Protein AF-A0A4Q2V3P8-F1 (afdb_monomer_lite)

Secondary structure (DSSP, 8-state):
-HHHHHHHHHHHHHHHHHHHHHHHHHIIIIIHH-GGGSTTTGGG---------------------PPPP-

Foldseek 3Di:
DVVVVVVVVVVVVVVVVVVVVVVVVCCVCVCVVDVCPPPCNVVPDDDDDDDPPPDPDDDDDPDDDDDDDD

Organism: NCBI:txid451672

Structure (mmCIF, N/CA/C/O backbone):
data_AF-A0A4Q2V3P8-F1
#
_entry.id   AF-A0A4Q2V3P8-F1
#
loop_
_atom_site.group_PDB
_atom_site.id
_atom_site.type_symbol
_atom_site.label_atom_id
_atom_site.label_alt_id
_atom_site.label_comp_id
_atom_site.label_asym_id
_atom_site.label_entity_id
_atom_site.label_seq_id
_atom_site.pdbx_PDB_ins_code
_atom_site.Cartn_x
_atom_site.Cartn_y
_atom_site.Cartn_z
_atom_site.occupancy
_atom_site.B_iso_or_equiv
_atom_site.auth_seq_id
_atom_site.auth_comp_id
_atom_site.auth_asym_id
_atom_site.auth_atom_id
_atom_site.pdbx_PDB_model_num
ATOM 1 N N . MET A 1 1 ? -18.806 -8.819 31.027 1.00 56.44 1 MET A N 1
ATOM 2 C CA . MET A 1 1 ? -17.438 -9.076 30.508 1.00 56.44 1 MET A CA 1
ATOM 3 C C . MET A 1 1 ? -17.036 -8.149 29.348 1.00 56.44 1 MET A C 1
ATOM 5 O O . MET A 1 1 ? -15.924 -8.277 28.861 1.00 56.44 1 MET A O 1
ATOM 9 N N . GLU A 1 2 ? -17.853 -7.167 28.946 1.00 61.62 2 GLU A N 1
ATOM 10 C CA . GLU A 1 2 ? -17.599 -6.341 27.746 1.00 61.62 2 GLU A CA 1
ATOM 11 C C . GLU A 1 2 ? -16.639 -5.154 27.959 1.00 61.62 2 GLU A C 1
ATOM 13 O O . GLU A 1 2 ? -15.890 -4.788 27.055 1.00 61.62 2 GLU A O 1
ATOM 18 N N . SER A 1 3 ? -16.570 -4.588 29.171 1.00 62.28 3 SER A N 1
ATOM 19 C CA . SER A 1 3 ? -15.743 -3.398 29.450 1.00 62.28 3 SER A CA 1
ATOM 20 C C . SER A 1 3 ? -14.234 -3.646 29.335 1.00 62.28 3 SER A C 1
ATOM 22 O O . SER A 1 3 ? -13.483 -2.753 28.943 1.00 62.28 3 SER A O 1
ATOM 24 N N . ARG A 1 4 ? -13.778 -4.870 29.637 1.00 66.69 4 ARG A N 1
ATOM 25 C CA . ARG A 1 4 ? -12.374 -5.284 29.463 1.00 66.69 4 ARG A CA 1
ATOM 26 C C . ARG A 1 4 ? -12.008 -5.451 27.989 1.00 66.69 4 ARG A C 1
ATOM 28 O O . ARG A 1 4 ? -10.882 -5.141 27.619 1.00 66.69 4 ARG A O 1
ATOM 35 N N . SER A 1 5 ? -12.962 -5.880 27.162 1.00 71.12 5 SER A N 1
ATOM 36 C CA . SER A 1 5 ? -12.758 -6.081 25.726 1.00 71.12 5 SER A CA 1
ATOM 37 C C . SER A 1 5 ? -12.564 -4.750 25.006 1.00 71.12 5 SER A C 1
ATOM 39 O O . SER A 1 5 ? -11.613 -4.595 24.252 1.00 71.12 5 SER A O 1
ATOM 41 N N . ILE A 1 6 ? -13.395 -3.746 25.303 1.00 77.50 6 ILE A N 1
ATOM 42 C CA . ILE A 1 6 ? -13.275 -2.403 24.706 1.00 77.50 6 ILE A CA 1
ATOM 43 C C . ILE A 1 6 ? -11.971 -1.718 25.136 1.00 77.50 6 ILE A C 1
ATOM 45 O O . ILE A 1 6 ? -11.282 -1.111 24.317 1.00 77.50 6 ILE A O 1
ATOM 49 N N . ARG A 1 7 ? -11.586 -1.874 26.410 1.00 78.12 7 ARG A N 1
ATOM 50 C CA . ARG A 1 7 ? -10.339 -1.312 26.949 1.00 78.12 7 ARG A CA 1
ATOM 51 C C . ARG A 1 7 ? -9.083 -1.902 26.282 1.00 78.12 7 ARG A C 1
ATOM 53 O O . ARG A 1 7 ? -8.070 -1.216 26.231 1.00 78.12 7 ARG A O 1
ATOM 60 N N . ALA A 1 8 ? -9.155 -3.128 25.757 1.00 83.00 8 ALA A N 1
ATOM 61 C CA . ALA A 1 8 ? -8.079 -3.772 24.996 1.00 83.00 8 ALA A CA 1
ATOM 62 C C . ALA A 1 8 ? -8.203 -3.585 23.469 1.00 83.00 8 ALA A C 1
ATOM 64 O O . ALA A 1 8 ? -7.195 -3.585 22.767 1.00 83.00 8 ALA A O 1
ATOM 65 N N . ALA A 1 9 ? -9.415 -3.381 22.949 1.00 87.19 9 ALA A N 1
ATOM 66 C CA . ALA A 1 9 ? -9.663 -3.211 21.519 1.00 87.19 9 ALA A CA 1
ATOM 67 C C . ALA A 1 9 ? -9.072 -1.906 20.971 1.00 87.19 9 ALA A C 1
ATOM 69 O O . ALA A 1 9 ? -8.491 -1.906 19.891 1.00 87.19 9 ALA A O 1
ATOM 70 N N . ILE A 1 10 ? -9.170 -0.809 21.728 1.00 90.06 10 ILE A N 1
ATOM 71 C CA . ILE A 1 10 ? -8.612 0.491 21.326 1.00 90.06 10 ILE A CA 1
ATOM 72 C C . ILE A 1 10 ? -7.085 0.418 21.127 1.00 90.06 10 ILE A C 1
ATOM 74 O O . ILE A 1 10 ? -6.627 0.754 20.037 1.00 90.06 10 ILE A O 1
ATOM 78 N N . PRO A 1 11 ? -6.271 -0.041 22.101 1.00 92.88 11 PRO A N 1
ATOM 79 C CA . PRO A 1 11 ? -4.827 -0.139 21.895 1.00 92.88 11 PRO A CA 1
ATOM 80 C C . PRO A 1 11 ? -4.446 -1.151 20.807 1.00 92.88 11 PRO A C 1
ATOM 82 O O . PRO A 1 11 ? -3.495 -0.903 20.071 1.00 92.88 11 PRO A O 1
ATOM 85 N N . ALA A 1 12 ? -5.196 -2.248 20.645 1.00 92.69 12 ALA A N 1
ATOM 86 C CA . ALA A 1 12 ? -4.967 -3.197 19.555 1.00 92.69 12 ALA A CA 1
ATOM 87 C C . ALA A 1 12 ? -5.227 -2.568 18.175 1.00 92.69 12 ALA A C 1
ATOM 89 O O . ALA A 1 12 ? -4.419 -2.729 17.264 1.00 92.69 12 ALA A O 1
ATOM 90 N N . PHE A 1 13 ? -6.311 -1.802 18.030 1.00 94.56 13 PHE A N 1
ATOM 91 C CA . PHE A 1 13 ? -6.612 -1.072 16.800 1.00 94.56 13 PHE A CA 1
ATOM 92 C C . PHE A 1 13 ? -5.530 -0.039 16.476 1.00 94.56 13 PHE A C 1
ATOM 94 O O . PHE A 1 13 ? -5.063 0.021 15.343 1.00 94.56 13 PHE A O 1
ATOM 101 N N . VAL A 1 14 ? -5.089 0.734 17.473 1.00 95.38 14 VAL A N 1
ATOM 102 C CA . VAL A 1 14 ? -4.004 1.711 17.300 1.00 95.38 14 VAL A CA 1
ATOM 103 C C . VAL A 1 14 ? -2.717 1.017 16.860 1.00 95.38 14 VAL A C 1
ATOM 105 O O . VAL A 1 14 ? -2.061 1.490 15.938 1.00 95.38 14 VAL A O 1
ATOM 108 N N . LEU A 1 15 ? -2.375 -0.125 17.460 1.00 96.06 15 LEU A N 1
ATOM 109 C CA . LEU A 1 15 ? -1.189 -0.888 17.079 1.00 96.06 15 LEU A CA 1
ATOM 110 C C . LEU A 1 15 ? -1.261 -1.364 15.621 1.00 96.06 15 LEU A C 1
ATOM 112 O O . LEU A 1 15 ? -0.302 -1.183 14.876 1.00 96.06 15 LEU A O 1
ATOM 116 N N . LEU A 1 16 ? -2.397 -1.931 15.208 1.00 96.19 16 LEU A N 1
ATOM 117 C CA . LEU A 1 16 ? -2.604 -2.392 13.832 1.00 96.19 16 LEU A CA 1
ATOM 118 C C . LEU A 1 16 ? -2.574 -1.233 12.830 1.00 96.19 16 LEU A C 1
ATOM 120 O O . LEU A 1 16 ? -1.960 -1.350 11.772 1.00 96.19 16 LEU A O 1
ATOM 124 N N . PHE A 1 17 ? -3.190 -0.103 13.178 1.00 96.44 17 PHE A N 1
ATOM 125 C CA . PHE A 1 17 ? -3.172 1.100 12.352 1.00 96.44 17 PHE A CA 1
ATOM 126 C C . PHE A 1 17 ? -1.750 1.640 12.170 1.00 96.44 17 PHE A C 1
ATOM 128 O O . PHE A 1 17 ? -1.342 1.927 11.048 1.00 96.44 17 PHE A O 1
ATOM 135 N N . LEU A 1 18 ? -0.973 1.732 13.253 1.00 96.81 18 LEU A N 1
ATOM 136 C CA . LEU A 1 18 ? 0.418 2.180 13.190 1.00 96.81 18 LEU A CA 1
ATOM 137 C C . LEU A 1 18 ? 1.293 1.214 12.390 1.00 96.81 18 LEU A C 1
ATOM 139 O O . LEU A 1 18 ? 2.125 1.668 11.610 1.00 96.81 18 LEU A O 1
ATOM 143 N N . LEU A 1 19 ? 1.089 -0.097 12.539 1.00 96.75 19 LEU A N 1
ATOM 144 C CA . LEU A 1 19 ? 1.818 -1.098 11.762 1.00 96.75 19 LEU A CA 1
ATOM 145 C C . LEU A 1 19 ? 1.536 -0.950 10.260 1.00 96.75 19 LEU A C 1
ATOM 147 O O . LEU A 1 19 ? 2.472 -0.894 9.466 1.00 96.75 19 LEU A O 1
ATOM 151 N N . SER A 1 20 ? 0.263 -0.798 9.889 1.00 93.94 20 SER A N 1
ATOM 152 C CA . SER A 1 20 ? -0.148 -0.574 8.499 1.00 93.94 20 SER A CA 1
ATOM 153 C C . SER A 1 20 ? 0.382 0.753 7.942 1.00 93.94 20 SER A C 1
ATOM 155 O O . SER A 1 20 ? 0.823 0.814 6.795 1.00 93.94 20 SER A O 1
ATOM 157 N N . LEU A 1 21 ? 0.407 1.811 8.758 1.00 94.94 21 LEU A N 1
ATOM 158 C CA . LEU A 1 21 ? 0.960 3.105 8.365 1.00 94.94 21 LEU A CA 1
ATOM 159 C C . LEU A 1 21 ? 2.470 3.022 8.102 1.00 94.94 21 LEU A C 1
ATOM 161 O O . LEU A 1 21 ? 2.951 3.586 7.121 1.00 94.94 21 LEU A O 1
ATOM 165 N N . VAL A 1 22 ? 3.215 2.316 8.958 1.00 92.62 22 VAL A N 1
ATOM 166 C CA . VAL A 1 22 ? 4.659 2.095 8.780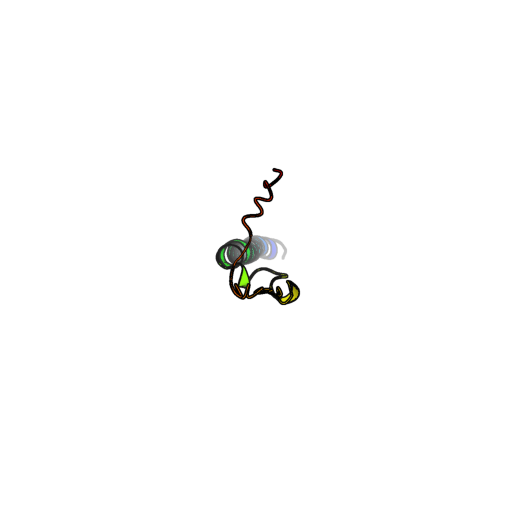 1.00 92.62 22 VAL A CA 1
ATOM 167 C C . VAL A 1 22 ? 4.935 1.314 7.500 1.00 92.62 22 VAL A C 1
ATOM 169 O O . VAL A 1 22 ? 5.819 1.703 6.740 1.00 92.62 22 VAL A O 1
ATOM 172 N N . GLU A 1 23 ? 4.171 0.255 7.234 1.00 88.69 23 GLU A N 1
ATOM 173 C CA . GLU A 1 23 ? 4.291 -0.533 6.005 1.00 88.69 23 GLU A CA 1
ATOM 174 C C . GLU A 1 23 ? 4.051 0.328 4.758 1.00 88.69 23 GLU A C 1
ATOM 176 O O . GLU A 1 23 ? 4.861 0.314 3.830 1.00 88.69 23 GLU A O 1
ATOM 181 N N . TRP A 1 24 ? 3.001 1.154 4.773 1.00 87.31 24 TRP A N 1
ATOM 182 C CA . TRP A 1 24 ? 2.688 2.059 3.668 1.00 87.31 24 TRP A CA 1
ATOM 183 C C . TRP A 1 24 ? 3.778 3.114 3.436 1.00 87.31 24 TRP A C 1
ATOM 185 O O . TRP A 1 24 ? 4.197 3.338 2.299 1.00 87.31 24 TRP A O 1
ATOM 195 N N . ILE A 1 25 ? 4.279 3.750 4.500 1.00 86.12 25 ILE A N 1
ATOM 196 C CA . ILE A 1 25 ? 5.374 4.725 4.388 1.00 86.12 25 ILE A CA 1
ATOM 197 C C . ILE A 1 25 ? 6.631 4.045 3.849 1.00 86.12 25 ILE A C 1
ATOM 199 O O . ILE A 1 25 ? 7.300 4.607 2.981 1.00 86.12 25 ILE A O 1
ATOM 203 N N . ASN A 1 26 ? 6.955 2.849 4.341 1.00 81.06 26 ASN A N 1
ATOM 204 C CA . ASN A 1 26 ? 8.118 2.102 3.888 1.00 81.06 26 ASN A CA 1
ATOM 205 C C . ASN A 1 26 ? 8.013 1.775 2.397 1.00 81.06 26 ASN A C 1
ATOM 207 O O . ASN A 1 26 ? 8.938 2.100 1.664 1.00 81.06 26 ASN A O 1
ATOM 211 N N . ASP A 1 27 ? 6.884 1.236 1.928 1.00 77.50 27 ASP A N 1
ATOM 212 C CA . ASP A 1 27 ? 6.669 1.006 0.496 1.00 77.50 27 ASP A CA 1
ATOM 213 C C . ASP A 1 27 ? 6.848 2.307 -0.294 1.00 77.50 27 ASP A C 1
ATOM 215 O O . ASP A 1 27 ? 7.695 2.390 -1.174 1.00 77.50 27 ASP A O 1
ATOM 219 N N . THR A 1 28 ? 6.171 3.384 0.102 1.00 73.19 28 THR A N 1
ATOM 220 C CA . THR A 1 28 ? 6.226 4.651 -0.639 1.00 73.19 28 THR A CA 1
ATOM 221 C C . THR A 1 28 ? 7.639 5.246 -0.685 1.00 73.19 28 THR A C 1
ATOM 223 O O . THR A 1 28 ? 8.058 5.756 -1.717 1.00 73.19 28 THR A O 1
ATOM 226 N N . THR A 1 29 ? 8.398 5.188 0.410 1.00 74.81 29 THR A N 1
ATOM 227 C CA . THR A 1 29 ? 9.733 5.812 0.512 1.00 74.81 29 THR A CA 1
ATOM 228 C C . THR A 1 29 ? 10.843 4.956 -0.089 1.00 74.81 29 THR A C 1
ATOM 230 O O . THR A 1 29 ? 11.696 5.472 -0.813 1.00 74.81 29 THR A O 1
ATOM 233 N N . VAL A 1 30 ? 10.822 3.650 0.163 1.00 68.44 30 VAL A N 1
ATOM 234 C CA . VAL A 1 30 ? 11.823 2.693 -0.322 1.00 68.44 30 VAL A CA 1
ATOM 235 C C . VAL A 1 30 ? 11.630 2.434 -1.818 1.00 68.44 30 VAL A C 1
ATOM 237 O O . VAL A 1 30 ? 12.596 2.485 -2.582 1.00 68.44 30 VAL A O 1
ATOM 240 N N . SER A 1 31 ? 10.383 2.250 -2.258 1.00 65.31 31 SER A N 1
ATOM 241 C CA . SER A 1 31 ? 10.014 2.032 -3.664 1.00 65.31 31 SER A CA 1
ATOM 242 C C . SER A 1 31 ? 10.201 3.296 -4.513 1.00 65.31 31 SER A C 1
ATOM 244 O O . SER A 1 31 ? 10.667 3.220 -5.650 1.00 65.31 31 SER A O 1
ATOM 246 N N . ALA A 1 32 ? 9.904 4.490 -3.976 1.00 65.69 32 ALA A N 1
ATOM 247 C CA . ALA A 1 32 ? 10.150 5.737 -4.709 1.00 65.69 32 ALA A CA 1
ATOM 248 C C . ALA A 1 32 ? 11.637 6.121 -4.754 1.00 65.69 32 ALA A C 1
ATOM 250 O O . ALA A 1 32 ? 12.088 6.670 -5.759 1.00 65.69 32 ALA A O 1
ATOM 251 N N . GLY A 1 33 ? 12.398 5.837 -3.691 1.00 69.06 33 GLY A N 1
ATOM 252 C CA . GLY A 1 33 ? 13.829 6.143 -3.619 1.00 69.06 33 GLY A CA 1
ATOM 253 C C . GLY A 1 33 ? 14.691 5.233 -4.495 1.00 69.06 33 GLY A C 1
ATOM 254 O O . GLY A 1 33 ? 15.723 5.669 -5.004 1.00 69.06 33 GLY A O 1
ATOM 255 N N . ASN A 1 34 ? 14.256 3.989 -4.716 1.00 68.38 34 ASN A N 1
ATOM 256 C CA . ASN A 1 34 ? 14.914 3.058 -5.621 1.00 68.38 34 ASN A CA 1
ATOM 257 C C . ASN A 1 34 ? 13.914 2.489 -6.644 1.00 68.38 34 ASN A C 1
ATOM 259 O O . ASN A 1 34 ? 13.210 1.524 -6.341 1.00 68.38 34 ASN A O 1
ATOM 263 N N . PRO A 1 35 ? 13.891 3.015 -7.883 1.00 70.00 35 PRO A N 1
ATOM 264 C CA . PRO A 1 35 ? 12.996 2.549 -8.941 1.00 70.00 35 PRO A CA 1
ATOM 265 C C . PRO A 1 35 ? 13.089 1.042 -9.229 1.00 70.00 35 PRO A C 1
ATOM 267 O O . PRO A 1 35 ? 12.109 0.458 -9.686 1.00 70.00 35 PRO A O 1
ATOM 270 N N . HIS A 1 36 ? 14.237 0.418 -8.932 1.00 75.38 36 HIS A N 1
ATOM 271 C CA . HIS A 1 36 ? 14.474 -1.027 -9.047 1.00 75.38 36 HIS A CA 1
ATOM 272 C C . HIS A 1 36 ? 13.629 -1.869 -8.072 1.00 75.38 36 HIS A C 1
ATOM 274 O O . HIS A 1 36 ? 13.433 -3.062 -8.285 1.00 75.38 36 HIS A O 1
ATOM 280 N N . TRP A 1 37 ? 13.123 -1.269 -6.994 1.00 70.88 37 TRP A N 1
ATOM 281 C CA . TRP A 1 37 ? 12.293 -1.939 -5.987 1.00 70.88 37 TRP A CA 1
ATOM 282 C C . TRP A 1 37 ? 10.791 -1.723 -6.202 1.00 70.88 37 TRP A C 1
ATOM 284 O O . TRP A 1 37 ? 9.986 -2.232 -5.425 1.00 70.88 37 TRP A O 1
ATOM 294 N N . ARG A 1 38 ? 10.398 -1.006 -7.264 1.00 70.38 38 ARG A N 1
ATOM 295 C CA . ARG A 1 38 ? 8.986 -0.773 -7.575 1.00 70.38 38 ARG A CA 1
ATOM 296 C C . ARG A 1 38 ? 8.298 -2.050 -8.060 1.00 70.38 38 ARG A C 1
ATOM 298 O O . ARG A 1 38 ? 8.867 -2.771 -8.885 1.00 70.38 38 ARG A O 1
ATOM 305 N N . PRO A 1 39 ? 7.048 -2.310 -7.636 1.00 69.31 39 PRO A N 1
ATOM 306 C CA . PRO A 1 39 ? 6.219 -3.336 -8.257 1.00 69.31 39 PRO A CA 1
ATOM 307 C C . PRO A 1 39 ? 6.176 -3.153 -9.783 1.00 69.31 39 PRO A C 1
ATOM 309 O O . PRO A 1 39 ? 6.011 -2.034 -10.272 1.00 69.31 39 PRO A O 1
ATOM 312 N N . GLY A 1 40 ? 6.366 -4.241 -10.534 1.00 70.88 40 GLY A N 1
ATOM 313 C CA . GLY A 1 40 ? 6.435 -4.225 -12.002 1.00 70.88 40 GLY A CA 1
ATOM 314 C C . GLY A 1 40 ? 7.818 -3.912 -12.591 1.00 70.88 40 GLY A C 1
ATOM 315 O O . GLY A 1 40 ? 7.980 -4.000 -13.805 1.00 70.88 40 GLY A O 1
ATOM 316 N N . PHE A 1 41 ? 8.837 -3.610 -11.774 1.00 69.00 41 PHE A N 1
ATOM 317 C CA . PHE A 1 41 ? 10.208 -3.425 -12.269 1.00 69.00 41 PHE A CA 1
ATOM 318 C C . PHE A 1 41 ? 10.770 -4.703 -12.919 1.00 69.00 41 PHE A C 1
ATOM 320 O O . PHE A 1 41 ? 11.405 -4.636 -13.967 1.00 69.00 41 PHE A O 1
ATOM 327 N N . TRP A 1 42 ? 10.488 -5.876 -12.343 1.00 65.50 42 TRP A N 1
ATOM 328 C CA . TRP A 1 42 ? 10.899 -7.165 -12.915 1.00 65.50 42 TRP A CA 1
ATOM 329 C C . TRP A 1 42 ? 10.195 -7.484 -14.247 1.00 65.50 42 TRP A C 1
ATOM 331 O O . TRP A 1 42 ? 10.783 -8.119 -15.120 1.00 65.50 42 TRP A O 1
ATOM 341 N N . ASP A 1 43 ? 8.975 -6.971 -14.439 1.00 67.25 43 ASP A N 1
ATOM 342 C CA . ASP A 1 43 ? 8.188 -7.125 -15.671 1.00 67.25 43 ASP A CA 1
ATOM 343 C C . ASP A 1 43 ? 8.508 -6.062 -16.736 1.00 67.25 43 ASP A C 1
ATOM 345 O O . ASP A 1 43 ? 8.004 -6.144 -17.856 1.00 67.25 43 ASP A O 1
ATOM 349 N N . ALA A 1 44 ? 9.364 -5.075 -16.438 1.00 63.44 44 ALA A N 1
ATOM 350 C CA . ALA A 1 44 ? 9.698 -4.000 -17.378 1.00 63.44 44 ALA A CA 1
ATOM 351 C C . ALA A 1 44 ? 10.457 -4.490 -18.631 1.00 63.44 44 ALA A C 1
ATOM 353 O O . ALA A 1 44 ? 10.614 -3.736 -19.593 1.00 63.44 44 ALA A O 1
ATOM 354 N N . GLY A 1 45 ? 10.884 -5.757 -18.650 1.00 67.06 45 GLY A N 1
ATOM 355 C CA . GLY A 1 45 ? 11.543 -6.386 -19.788 1.00 67.06 45 GLY A CA 1
ATOM 356 C C . GLY A 1 45 ? 12.950 -5.840 -20.051 1.00 67.06 45 GLY A C 1
ATOM 357 O O . GLY A 1 45 ? 13.334 -4.743 -19.651 1.00 67.06 45 GLY A O 1
A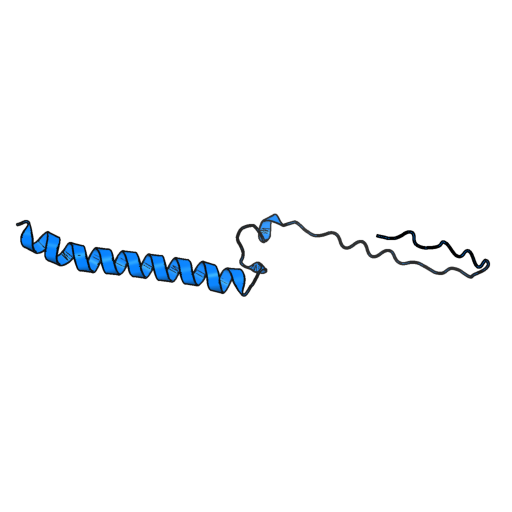TOM 358 N N . THR A 1 46 ? 13.773 -6.628 -20.741 1.00 65.19 46 THR A N 1
ATOM 359 C CA . THR A 1 46 ? 15.102 -6.186 -21.174 1.00 65.19 46 THR A CA 1
ATOM 360 C C . THR A 1 46 ? 14.949 -5.139 -22.277 1.00 65.19 46 THR A C 1
ATOM 362 O O . THR A 1 46 ? 14.682 -5.482 -23.431 1.00 65.19 46 THR A O 1
ATOM 365 N N . ALA A 1 47 ? 15.136 -3.859 -21.948 1.00 64.25 47 ALA A N 1
ATOM 366 C CA . ALA A 1 47 ? 15.255 -2.809 -22.952 1.00 64.25 47 ALA A CA 1
ATOM 367 C C . ALA A 1 47 ? 16.446 -3.133 -23.873 1.00 64.25 47 ALA A C 1
ATOM 369 O O . ALA A 1 47 ? 17.603 -3.146 -23.449 1.00 64.25 47 ALA A O 1
ATOM 370 N N . ARG A 1 48 ? 16.168 -3.446 -25.143 1.00 62.84 48 ARG A N 1
ATOM 371 C CA . ARG A 1 48 ? 17.208 -3.703 -26.144 1.00 62.84 48 ARG A CA 1
ATOM 372 C C . ARG A 1 48 ? 17.823 -2.372 -26.563 1.00 62.84 48 ARG A C 1
ATOM 374 O O . ARG A 1 48 ? 17.231 -1.632 -27.342 1.00 62.84 48 ARG A O 1
ATOM 381 N N . VAL A 1 49 ? 19.019 -2.078 -26.062 1.00 60.88 49 VAL A N 1
ATOM 382 C CA . VAL A 1 49 ? 19.843 -0.975 -26.567 1.00 60.88 49 VAL A CA 1
ATOM 383 C C . VAL A 1 49 ? 20.414 -1.397 -27.921 1.00 60.88 49 VAL A C 1
ATOM 385 O O . VAL A 1 49 ? 21.293 -2.254 -27.994 1.00 60.88 49 VAL A O 1
ATOM 388 N N . ILE A 1 50 ? 19.896 -0.819 -29.006 1.00 62.72 50 ILE A N 1
ATOM 389 C CA . ILE A 1 50 ? 20.470 -0.987 -30.344 1.00 62.72 50 ILE A CA 1
ATOM 390 C C . ILE A 1 50 ? 21.586 0.048 -30.488 1.00 62.72 50 ILE A C 1
ATOM 392 O O . ILE A 1 50 ? 21.330 1.217 -30.766 1.00 62.72 50 ILE A O 1
ATOM 396 N N . VAL A 1 51 ? 22.835 -0.377 -30.290 1.00 65.62 51 VAL A N 1
ATOM 397 C CA . VAL A 1 51 ? 24.002 0.423 -30.678 1.00 65.62 51 VAL A CA 1
ATOM 398 C C . VAL A 1 51 ? 24.207 0.233 -32.176 1.00 65.62 51 VAL A C 1
ATOM 400 O O . VAL A 1 51 ? 24.766 -0.769 -32.619 1.00 65.62 51 VAL A O 1
ATOM 403 N N . THR A 1 52 ? 23.741 1.182 -32.983 1.00 65.25 52 THR A N 1
ATOM 404 C CA . THR A 1 52 ? 24.142 1.246 -34.390 1.00 65.25 52 THR A CA 1
ATOM 405 C C . THR A 1 52 ? 25.559 1.802 -34.463 1.00 65.25 52 THR A C 1
ATOM 407 O O . THR A 1 52 ? 25.767 3.007 -34.318 1.00 65.25 52 THR A O 1
ATOM 410 N N . GLN A 1 53 ? 26.545 0.935 -34.693 1.00 56.75 53 GLN A N 1
ATOM 411 C CA . GLN A 1 53 ? 27.878 1.379 -35.086 1.00 56.75 53 GLN A CA 1
ATOM 412 C C . GLN A 1 53 ? 27.790 1.957 -36.502 1.00 56.75 53 GLN A C 1
ATOM 414 O O . GLN A 1 53 ? 27.712 1.218 -37.483 1.00 56.75 53 GLN A O 1
ATOM 419 N N . VAL A 1 54 ? 27.809 3.284 -36.620 1.00 59.62 54 VAL A N 1
ATOM 420 C CA . VAL A 1 54 ? 28.039 3.938 -37.910 1.00 59.62 54 VAL A CA 1
ATOM 421 C C . VAL A 1 54 ? 29.528 3.799 -38.216 1.00 59.62 54 VAL A C 1
ATOM 423 O O . VAL A 1 54 ? 30.355 4.543 -37.695 1.00 59.62 54 VAL A O 1
ATOM 426 N N . SER A 1 55 ? 29.891 2.808 -39.030 1.00 52.38 55 SER A N 1
ATOM 427 C CA . SER A 1 55 ? 31.210 2.795 -39.660 1.00 52.38 55 SER A CA 1
ATOM 428 C C . SER A 1 55 ? 31.202 3.863 -40.753 1.00 52.38 55 S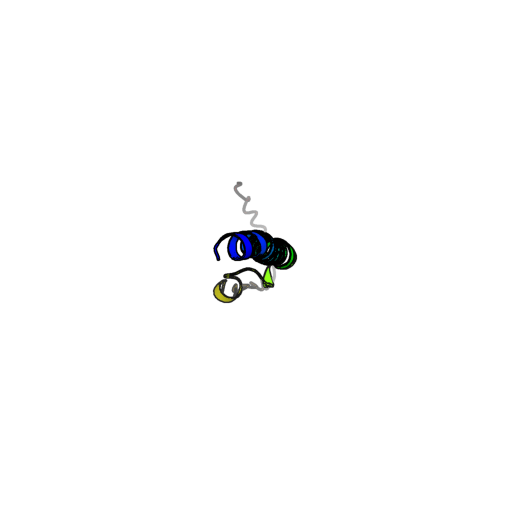ER A C 1
ATOM 430 O O . SER A 1 55 ? 30.565 3.690 -41.790 1.00 52.38 55 SER A O 1
ATOM 432 N N . ILE A 1 56 ? 31.872 4.992 -40.507 1.00 49.28 56 ILE A N 1
ATOM 433 C CA . ILE A 1 56 ? 32.176 5.970 -41.556 1.00 49.28 56 ILE A CA 1
ATOM 434 C C . ILE A 1 56 ? 33.290 5.356 -42.410 1.00 49.28 56 ILE A C 1
ATOM 436 O O . ILE A 1 56 ? 34.477 5.585 -42.189 1.00 49.28 56 ILE A O 1
ATOM 440 N N . GLY A 1 57 ? 32.897 4.516 -43.365 1.00 49.22 57 GLY A N 1
ATOM 441 C CA . GLY A 1 57 ? 33.728 4.190 -44.514 1.00 49.22 57 GLY A CA 1
ATOM 442 C C . GLY A 1 57 ? 33.758 5.407 -45.432 1.00 49.22 57 GLY A C 1
ATOM 443 O O . GLY A 1 57 ? 32.737 5.756 -46.008 1.00 49.22 57 GLY A O 1
ATOM 444 N N . THR A 1 58 ? 34.913 6.068 -45.474 1.00 49.19 58 THR A N 1
ATOM 445 C CA . THR A 1 58 ? 35.410 7.033 -46.472 1.00 49.19 58 THR A CA 1
ATOM 446 C C . THR A 1 58 ? 34.366 7.902 -47.199 1.00 49.19 58 THR A C 1
ATOM 448 O O . THR A 1 58 ? 33.675 7.452 -48.108 1.00 49.19 58 THR A O 1
ATOM 451 N N . LEU A 1 59 ? 34.334 9.200 -46.862 1.00 44.78 59 LEU A N 1
ATOM 452 C CA . LEU A 1 59 ? 33.636 10.255 -47.618 1.00 44.78 59 LEU A CA 1
ATOM 453 C C . LEU A 1 59 ? 34.002 10.182 -49.118 1.00 44.78 59 LEU A C 1
ATOM 455 O O . LEU A 1 59 ? 35.188 10.076 -49.438 1.00 44.78 59 LEU A O 1
ATOM 459 N N . PRO A 1 60 ? 33.022 10.300 -50.036 1.00 46.81 60 PRO A N 1
ATOM 460 C CA . PRO A 1 60 ? 32.652 11.648 -50.463 1.00 46.81 60 PRO A CA 1
ATOM 461 C C . PRO A 1 60 ? 31.161 11.804 -50.806 1.00 46.81 60 PRO A C 1
ATOM 463 O O . PRO A 1 60 ? 30.653 11.173 -51.723 1.00 46.81 60 PRO A O 1
ATOM 466 N N . ALA A 1 61 ? 30.478 12.709 -50.108 1.00 45.31 61 ALA A N 1
AT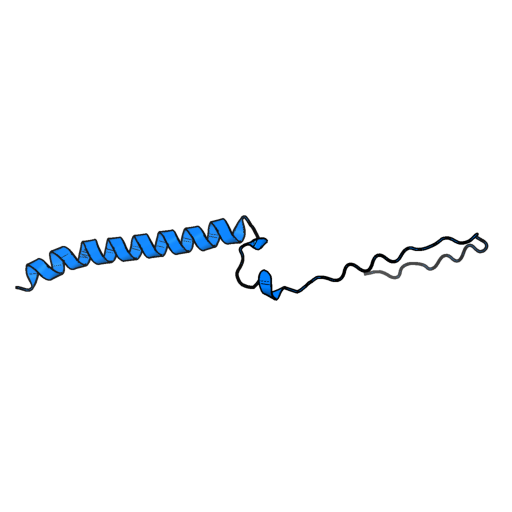OM 467 C CA . ALA A 1 61 ? 29.591 13.724 -50.687 1.00 45.31 61 ALA A CA 1
ATOM 468 C C . ALA A 1 61 ? 28.807 14.380 -49.550 1.00 45.31 61 ALA A C 1
ATOM 470 O O . ALA A 1 61 ? 28.086 13.733 -48.794 1.00 45.31 61 ALA A O 1
ATOM 471 N N . LEU A 1 62 ? 28.973 15.690 -49.443 1.00 51.72 62 LEU A N 1
ATOM 472 C CA . LEU A 1 62 ? 28.231 16.572 -48.562 1.00 51.72 62 LEU A CA 1
ATOM 473 C C . LEU A 1 62 ? 26.742 16.547 -48.960 1.00 51.72 62 LEU A C 1
ATOM 475 O O . LEU A 1 62 ? 26.313 17.298 -49.830 1.00 51.72 62 LEU A O 1
ATOM 479 N N . GLY A 1 63 ? 25.960 15.660 -48.349 1.00 44.00 63 GLY A N 1
ATOM 480 C CA . GLY A 1 63 ? 24.503 15.639 -48.441 1.00 44.00 63 GLY A CA 1
A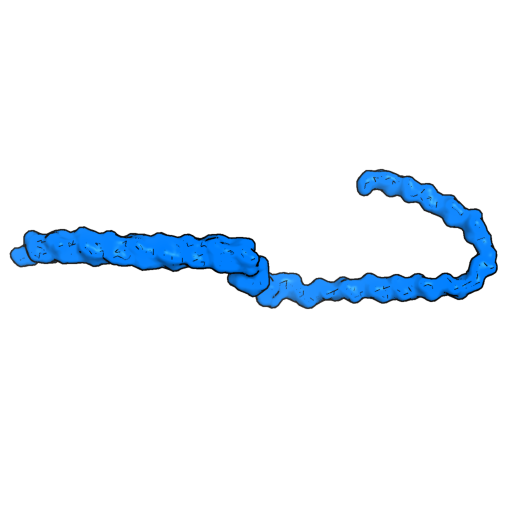TOM 481 C C . GLY A 1 63 ? 23.899 16.153 -47.142 1.00 44.00 63 GLY A C 1
ATOM 482 O O . GLY A 1 63 ? 23.645 15.376 -46.227 1.00 44.00 63 GLY A O 1
ATOM 483 N N . ILE A 1 64 ? 23.695 17.466 -47.041 1.00 52.34 64 ILE A N 1
ATOM 484 C CA . ILE A 1 64 ? 22.929 18.079 -45.951 1.00 52.34 64 ILE A CA 1
ATOM 485 C C . ILE A 1 64 ? 21.484 17.580 -46.070 1.00 52.34 64 ILE A C 1
ATOM 487 O O . ILE A 1 64 ? 20.761 18.001 -46.971 1.00 52.34 64 ILE A O 1
ATOM 491 N N . VAL A 1 65 ? 21.051 16.700 -45.167 1.00 53.88 65 VAL A N 1
ATOM 492 C CA . VAL A 1 65 ? 19.622 16.443 -44.947 1.00 53.88 65 VAL A CA 1
ATOM 493 C C . VAL A 1 65 ? 19.176 17.371 -43.815 1.00 53.88 65 VAL A C 1
ATOM 495 O O . VAL A 1 65 ? 19.628 17.192 -42.683 1.00 53.88 65 VAL A O 1
ATOM 498 N N . PRO A 1 66 ? 18.342 18.393 -44.079 1.00 48.94 66 PRO A N 1
ATOM 499 C CA . PRO A 1 66 ? 17.847 19.260 -43.026 1.00 48.94 66 PRO A CA 1
ATOM 500 C C . PRO A 1 66 ? 16.869 18.474 -42.153 1.00 48.94 66 PRO A C 1
ATOM 502 O O . PRO A 1 66 ? 15.874 17.928 -42.634 1.00 48.94 66 PRO A O 1
ATOM 505 N N . SER A 1 67 ? 17.174 18.434 -40.858 1.00 55.25 67 SER A N 1
ATOM 506 C CA . SER A 1 67 ? 16.282 17.944 -39.815 1.00 55.25 67 SER A CA 1
ATOM 507 C C . SER A 1 67 ? 14.959 18.711 -39.891 1.00 55.25 67 SER A C 1
ATOM 509 O O . SER A 1 67 ? 14.950 19.937 -39.761 1.00 55.25 67 SER A O 1
ATOM 511 N N . ARG A 1 68 ? 13.844 18.017 -40.148 1.00 55.19 68 ARG A N 1
ATOM 512 C CA . ARG A 1 68 ? 12.512 18.585 -39.918 1.00 55.19 68 ARG A CA 1
ATOM 513 C C . ARG A 1 68 ? 12.096 18.271 -38.487 1.00 55.19 68 ARG A C 1
ATOM 515 O O . ARG A 1 68 ? 12.014 17.114 -38.092 1.00 55.19 68 ARG A O 1
ATOM 522 N N . SER A 1 69 ? 11.868 19.357 -37.768 1.00 53.59 69 SER A N 1
ATOM 523 C CA . SER A 1 69 ? 11.398 19.512 -36.398 1.00 53.59 69 SER A CA 1
ATOM 524 C C . SER A 1 69 ? 10.073 18.788 -36.132 1.00 53.59 69 SER A C 1
ATOM 526 O O . SER A 1 69 ? 9.166 18.867 -36.962 1.00 53.59 69 SER A O 1
ATOM 528 N N . LEU A 1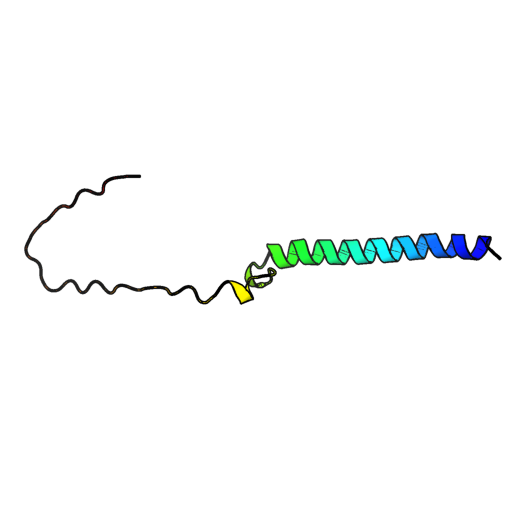 70 ? 9.932 18.165 -34.960 1.00 47.09 70 LEU A N 1
ATOM 529 C CA . LEU A 1 70 ? 9.442 18.807 -33.728 1.00 47.09 70 LEU A CA 1
ATOM 530 C C . LEU A 1 70 ? 10.098 18.147 -32.509 1.00 47.09 70 LEU A C 1
ATOM 532 O O . LEU A 1 70 ? 10.306 16.916 -32.563 1.00 47.09 70 LEU A O 1
#

Sequence (70 aa):
MESRSIRAAIPAFVLLFLLSLVEWINDTTVSAGNPHWRPGFWDAGTARVIVTQVSIGTLPALGIVPSRSL

Radius of gyration: 29.57 Å; chains: 1; bounding box: 53×29×81 Å

pLDDT: mean 70.0, std 15.72, range [44.0, 96.81]